Protein AF-A0A7V9PKF0-F1 (afdb_monomer_lite)

pLDDT: mean 88.02, std 7.35, range [61.41, 94.12]

Sequence (61 aa):
GEVAYEAWRRQFRGKAPDAPLAVGRDIQGISGATISVNAVTTAVRRTMGDFSRWRQRGLLR

Structure (mmCIF, N/CA/C/O backbone):
data_AF-A0A7V9PKF0-F1
#
_entry.id   AF-A0A7V9PKF0-F1
#
loop_
_atom_site.group_PDB
_atom_site.id
_atom_site.type_symbol
_atom_site.label_atom_id
_atom_site.label_alt_id
_atom_site.label_comp_id
_atom_site.label_asym_id
_atom_site.label_entity_id
_atom_site.label_seq_id
_atom_site.pdbx_PDB_ins_code
_atom_site.Cartn_x
_atom_site.Cartn_y
_atom_site.Cartn_z
_atom_site.occupancy
_atom_site.B_iso_or_equiv
_atom_site.auth_seq_id
_atom_site.auth_comp_id
_atom_site.auth_asym_id
_atom_site.auth_atom_id
_atom_site.pdbx_PDB_model_num
ATOM 1 N N . GLY A 1 1 ? 2.151 -1.520 14.644 1.00 61.41 1 GLY A N 1
ATOM 2 C CA . GLY A 1 1 ? 1.081 -0.938 13.809 1.00 61.41 1 GLY A CA 1
ATOM 3 C C . GLY A 1 1 ? 0.387 -2.044 13.046 1.00 61.41 1 GLY A C 1
ATOM 4 O O . GLY A 1 1 ? 1.068 -2.950 12.585 1.00 61.41 1 GLY A O 1
ATOM 5 N N . GLU A 1 2 ? -0.937 -2.005 12.931 1.00 69.12 2 GLU A N 1
ATOM 6 C CA . GLU A 1 2 ? -1.735 -3.148 12.459 1.00 69.12 2 GLU A CA 1
ATOM 7 C C . GLU A 1 2 ? -1.464 -3.561 11.000 1.00 69.12 2 GLU A C 1
ATOM 9 O O . GLU A 1 2 ? -1.546 -4.735 10.654 1.00 69.12 2 GLU A O 1
ATOM 14 N N . VAL A 1 3 ? -1.003 -2.641 10.151 1.00 66.38 3 VAL A N 1
ATOM 15 C CA . VAL A 1 3 ? -0.536 -2.952 8.784 1.00 66.38 3 VAL A CA 1
ATOM 16 C C . VAL A 1 3 ? 0.708 -3.860 8.738 1.00 66.38 3 VAL A C 1
ATOM 18 O O . VAL A 1 3 ? 1.020 -4.432 7.694 1.00 66.38 3 VAL A O 1
ATOM 21 N N . ALA A 1 4 ? 1.423 -4.034 9.858 1.00 73.81 4 ALA A N 1
ATOM 22 C CA . ALA A 1 4 ? 2.547 -4.965 9.965 1.00 73.81 4 ALA A CA 1
ATOM 23 C C . ALA A 1 4 ? 2.097 -6.418 10.215 1.00 73.81 4 ALA A C 1
ATOM 25 O O . ALA A 1 4 ? 2.898 -7.341 10.015 1.00 73.81 4 ALA A O 1
ATOM 26 N N . TYR A 1 5 ? 0.829 -6.650 10.591 1.00 79.81 5 TYR A N 1
ATOM 27 C CA . TYR A 1 5 ? 0.310 -8.001 10.796 1.00 79.81 5 TYR A CA 1
ATOM 28 C C . TYR A 1 5 ? 0.421 -8.819 9.514 1.00 79.81 5 TYR A C 1
ATOM 30 O O . TYR A 1 5 ? 0.027 -8.401 8.423 1.00 79.81 5 TYR A O 1
ATOM 38 N N . GLU A 1 6 ? 0.990 -10.013 9.651 1.00 78.38 6 GLU A N 1
ATOM 39 C CA . GLU A 1 6 ? 1.265 -10.877 8.511 1.00 78.38 6 GLU A CA 1
ATOM 40 C C . GLU A 1 6 ? -0.018 -11.280 7.777 1.00 78.38 6 GLU A C 1
ATOM 42 O O . GLU A 1 6 ? -0.046 -11.277 6.549 1.00 78.38 6 GLU A O 1
ATOM 47 N N . ALA A 1 7 ? -1.096 -11.551 8.521 1.00 84.25 7 ALA A N 1
ATOM 48 C CA . ALA A 1 7 ? -2.390 -11.932 7.964 1.00 84.25 7 ALA A CA 1
ATOM 49 C C . ALA A 1 7 ? -2.928 -10.890 6.971 1.00 84.25 7 ALA A C 1
ATOM 51 O O . ALA A 1 7 ? -3.354 -11.250 5.876 1.00 84.25 7 ALA A O 1
ATOM 52 N N . TRP A 1 8 ? -2.826 -9.599 7.300 1.00 88.81 8 TRP A N 1
ATOM 53 C CA . TRP A 1 8 ? -3.263 -8.531 6.405 1.00 88.81 8 TRP A CA 1
ATOM 54 C C . TRP A 1 8 ? -2.349 -8.400 5.177 1.00 88.81 8 TRP A C 1
ATOM 56 O O . TRP A 1 8 ? -2.839 -8.292 4.052 1.00 88.81 8 TRP A O 1
ATOM 66 N N . ARG A 1 9 ? -1.022 -8.495 5.362 1.00 89.06 9 ARG A N 1
ATOM 67 C CA . ARG A 1 9 ? -0.031 -8.395 4.271 1.00 89.06 9 ARG A CA 1
ATOM 68 C C . ARG A 1 9 ? -0.119 -9.533 3.252 1.00 89.06 9 ARG A C 1
ATOM 70 O O . ARG A 1 9 ? 0.279 -9.361 2.101 1.00 89.06 9 ARG A O 1
ATOM 77 N N . ARG A 1 10 ? -0.641 -10.699 3.642 1.00 92.19 10 ARG A N 1
ATOM 78 C CA . ARG A 1 10 ? -0.817 -11.843 2.732 1.00 92.19 10 ARG A CA 1
ATOM 79 C C . ARG A 1 10 ? -1.740 -11.529 1.551 1.00 92.19 10 ARG A C 1
ATOM 81 O O . ARG A 1 10 ? -1.554 -12.121 0.496 1.00 92.19 10 ARG A O 1
ATOM 88 N N . GLN A 1 11 ? -2.641 -10.555 1.682 1.00 92.50 11 GLN A N 1
ATOM 89 C CA . GLN A 1 11 ? -3.570 -10.144 0.620 1.00 92.50 11 GLN A CA 1
ATOM 90 C C . GLN A 1 11 ? -2.882 -9.580 -0.634 1.00 92.50 11 GLN A C 1
ATOM 92 O O . GLN A 1 11 ? -3.449 -9.625 -1.724 1.00 92.50 11 GLN A O 1
ATOM 97 N N . PHE A 1 12 ? -1.657 -9.065 -0.493 1.00 91.38 12 PHE A N 1
ATOM 98 C CA . PHE A 1 12 ? -0.872 -8.539 -1.612 1.00 91.38 12 PHE A CA 1
ATOM 99 C C . PHE A 1 12 ? -0.147 -9.635 -2.405 1.00 91.38 12 PHE A C 1
ATOM 101 O O . PHE A 1 12 ? 0.307 -9.387 -3.521 1.00 91.38 12 PHE A O 1
ATOM 108 N N . ARG A 1 13 ? -0.004 -10.846 -1.849 1.00 90.31 13 ARG A N 1
ATOM 109 C CA . ARG A 1 13 ? 0.724 -11.938 -2.509 1.00 90.31 13 ARG A CA 1
ATOM 110 C C . ARG A 1 13 ? -0.059 -12.442 -3.723 1.00 90.31 13 ARG A C 1
ATOM 112 O O . ARG A 1 13 ? -1.272 -12.600 -3.663 1.00 90.31 13 ARG A O 1
ATOM 119 N N . GLY A 1 14 ? 0.650 -12.697 -4.823 1.00 87.94 14 GLY A N 1
ATOM 120 C CA . GLY A 1 14 ? 0.066 -13.219 -6.065 1.00 87.94 14 GLY A CA 1
ATOM 121 C C . GLY A 1 14 ? -0.736 -12.203 -6.888 1.00 87.94 14 GLY A C 1
ATOM 122 O O . GLY A 1 14 ? -1.188 -12.541 -7.977 1.00 87.94 14 GLY A O 1
ATOM 123 N N . LYS A 1 15 ? -0.900 -10.960 -6.413 1.00 90.69 15 LYS A N 1
ATOM 124 C CA . LYS A 1 15 ? -1.483 -9.881 -7.219 1.00 90.69 15 LYS A CA 1
ATOM 125 C C . LYS A 1 15 ? -0.513 -9.489 -8.334 1.00 90.69 15 LYS A C 1
ATOM 127 O O . LYS A 1 15 ? 0.702 -9.471 -8.132 1.00 90.69 15 LYS A O 1
ATOM 132 N N . ALA A 1 16 ? -1.063 -9.171 -9.503 1.00 87.25 16 ALA A N 1
ATOM 133 C CA . ALA A 1 16 ? -0.269 -8.702 -10.628 1.00 87.25 16 ALA A CA 1
ATOM 134 C C . ALA A 1 16 ? 0.408 -7.354 -10.294 1.00 87.25 16 ALA A C 1
ATOM 136 O O . ALA A 1 16 ? -0.166 -6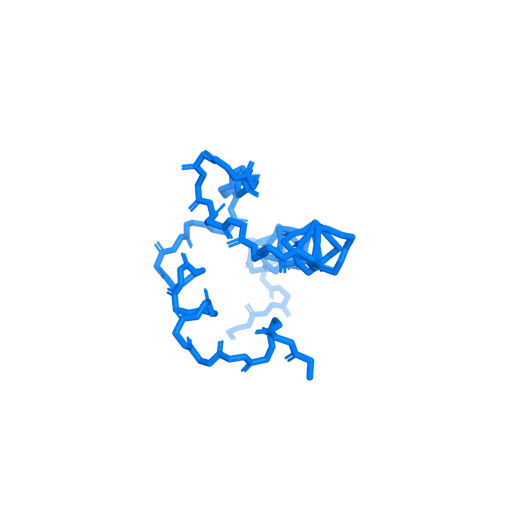.561 -9.540 1.00 87.25 16 ALA A O 1
ATOM 137 N N . PRO A 1 17 ? 1.607 -7.069 -10.835 1.00 83.31 17 PRO A N 1
ATOM 138 C CA . PRO A 1 17 ? 2.329 -5.831 -10.534 1.00 83.31 17 PRO A CA 1
ATOM 139 C C . PRO A 1 17 ? 1.587 -4.541 -10.923 1.00 83.31 17 PRO A C 1
ATOM 141 O O . PRO A 1 17 ? 1.840 -3.483 -10.357 1.00 83.31 17 PRO A O 1
ATOM 144 N N . ASP A 1 18 ? 0.679 -4.635 -11.887 1.00 84.56 18 ASP A N 1
ATOM 145 C CA . ASP A 1 18 ? -0.177 -3.576 -12.422 1.00 84.56 18 ASP A CA 1
ATOM 146 C C . ASP A 1 18 ? -1.612 -3.623 -11.864 1.00 84.56 18 ASP A C 1
ATOM 148 O O . ASP A 1 18 ? -2.483 -2.871 -12.305 1.00 84.5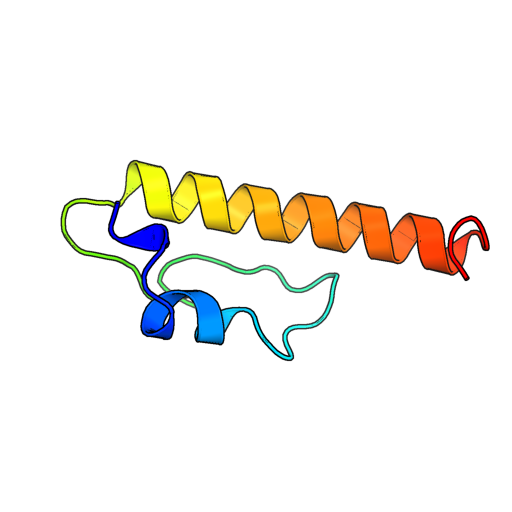6 18 ASP A O 1
ATOM 152 N N . ALA A 1 19 ? -1.875 -4.484 -10.875 1.00 88.25 19 ALA A N 1
ATOM 153 C CA . ALA A 1 19 ? -3.195 -4.603 -10.276 1.00 88.25 19 ALA A CA 1
ATOM 154 C C . ALA A 1 19 ? -3.647 -3.276 -9.621 1.00 88.25 19 ALA A C 1
ATOM 156 O O . ALA A 1 19 ? -2.845 -2.574 -8.997 1.00 88.25 19 ALA A O 1
ATOM 157 N N . PRO A 1 20 ? -4.951 -2.943 -9.679 1.00 87.19 20 PRO A N 1
ATOM 158 C CA . PRO A 1 20 ? -5.477 -1.683 -9.148 1.00 87.19 20 PRO A CA 1
ATOM 159 C C . PRO A 1 20 ? -5.335 -1.537 -7.624 1.00 87.19 20 PRO A C 1
ATOM 161 O O . PRO A 1 20 ? -5.227 -0.404 -7.148 1.00 87.19 20 PRO A O 1
ATOM 164 N N . LEU A 1 21 ? -5.305 -2.656 -6.882 1.00 91.75 21 LEU A N 1
ATOM 165 C CA . LEU A 1 21 ? -5.152 -2.744 -5.420 1.00 91.75 21 LEU A CA 1
ATOM 166 C C . LEU A 1 21 ? -6.032 -1.734 -4.657 1.00 91.75 21 LEU A C 1
ATOM 168 O O . LEU A 1 21 ? -5.537 -0.958 -3.847 1.00 91.75 21 LEU A O 1
ATOM 172 N N . ALA A 1 22 ? -7.340 -1.704 -4.911 1.00 90.69 22 ALA A N 1
ATOM 173 C CA . ALA A 1 22 ? -8.248 -0.801 -4.208 1.00 90.69 22 ALA A CA 1
ATOM 174 C C . ALA A 1 22 ? -8.632 -1.340 -2.816 1.00 90.69 22 ALA A C 1
ATOM 176 O O . ALA A 1 22 ? -9.089 -2.478 -2.676 1.00 90.69 22 ALA A O 1
ATOM 177 N N . VAL A 1 23 ? -8.498 -0.510 -1.775 1.00 91.88 23 VAL A N 1
ATOM 178 C CA . VAL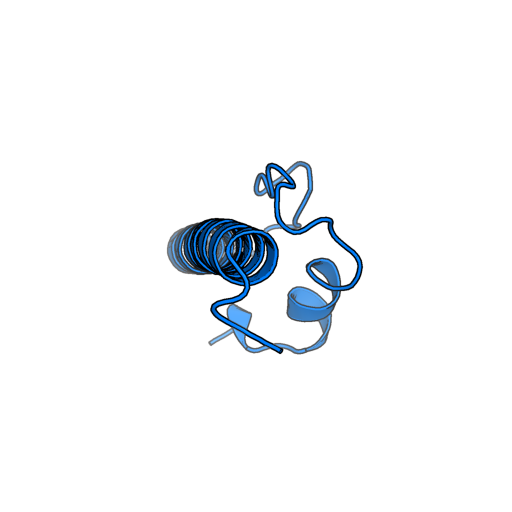 A 1 23 ? -8.970 -0.844 -0.418 1.00 91.88 23 VAL A CA 1
ATOM 179 C C . VAL A 1 23 ? -10.498 -0.970 -0.422 1.00 91.88 23 VAL A C 1
ATOM 181 O O . VAL A 1 23 ? -11.189 -0.145 -1.012 1.00 91.88 23 VAL A O 1
ATOM 184 N N . GLY A 1 24 ? -11.027 -2.013 0.217 1.00 88.94 24 GLY A N 1
ATOM 185 C CA . GLY A 1 24 ? -12.458 -2.338 0.251 1.00 88.94 24 GLY A CA 1
ATOM 186 C C . GLY A 1 24 ? -12.956 -3.150 -0.950 1.00 88.94 24 GLY A C 1
ATOM 187 O O . GLY A 1 24 ? -14.077 -3.646 -0.913 1.00 88.94 24 GLY A O 1
ATOM 188 N N . ARG A 1 25 ? -12.127 -3.333 -1.987 1.00 90.81 25 ARG A N 1
ATOM 189 C CA . ARG A 1 25 ? -12.436 -4.181 -3.150 1.00 90.81 25 ARG A CA 1
ATOM 190 C C . ARG A 1 25 ? -11.416 -5.302 -3.323 1.00 90.81 25 ARG A C 1
A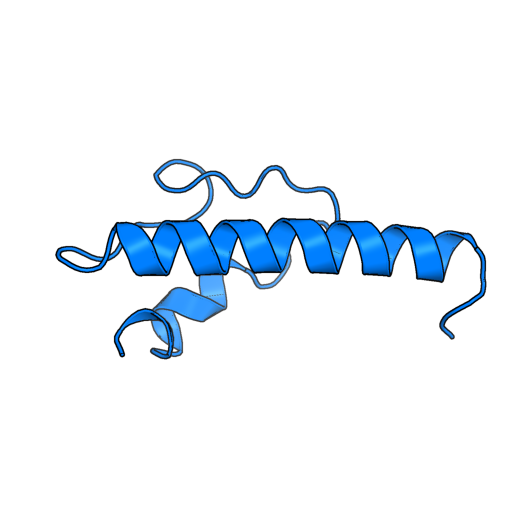TOM 192 O O . ARG A 1 25 ? -11.779 -6.471 -3.313 1.00 90.81 25 ARG A O 1
ATOM 199 N N . ASP A 1 26 ? -10.143 -4.941 -3.450 1.00 91.50 26 ASP A N 1
ATOM 200 C CA . ASP A 1 26 ? -9.037 -5.873 -3.682 1.00 91.50 26 ASP A CA 1
ATOM 201 C C . ASP A 1 26 ? -8.263 -6.205 -2.403 1.00 91.50 26 ASP A C 1
ATOM 203 O O . ASP A 1 26 ? -7.681 -7.287 -2.310 1.00 91.50 26 ASP A O 1
ATOM 207 N N . ILE A 1 27 ? -8.239 -5.264 -1.450 1.00 93.31 27 ILE A N 1
ATOM 208 C CA . ILE A 1 27 ? -7.532 -5.347 -0.167 1.00 93.31 27 ILE A CA 1
ATOM 209 C C . ILE A 1 27 ? -8.498 -4.967 0.955 1.00 93.31 27 ILE A C 1
ATOM 211 O O . ILE A 1 27 ? -9.114 -3.904 0.919 1.00 93.31 27 ILE A O 1
ATOM 215 N N . GLN A 1 28 ? -8.625 -5.812 1.972 1.00 92.56 28 GLN A N 1
ATOM 216 C CA . GLN A 1 28 ? -9.465 -5.542 3.136 1.00 92.56 28 GLN A CA 1
ATOM 217 C C . GLN A 1 28 ? -8.907 -4.387 3.973 1.00 92.56 28 GLN A C 1
ATOM 219 O O . GLN A 1 28 ? -7.692 -4.237 4.128 1.00 92.56 28 GLN A O 1
ATOM 224 N N . GLY A 1 29 ? -9.807 -3.576 4.526 1.00 90.75 29 GLY A N 1
ATOM 225 C CA . GLY A 1 29 ? -9.464 -2.527 5.483 1.00 90.75 29 GLY A CA 1
ATOM 226 C C . GLY A 1 29 ? -9.038 -3.082 6.845 1.00 90.75 29 GLY A C 1
ATOM 227 O O . GLY A 1 29 ? -9.223 -4.260 7.140 1.00 90.75 29 GLY A O 1
ATOM 228 N N . ILE A 1 30 ? -8.501 -2.205 7.690 1.00 89.88 30 ILE A N 1
ATOM 229 C CA . ILE A 1 30 ? -8.317 -2.451 9.124 1.00 89.88 30 ILE A CA 1
ATOM 230 C C . ILE A 1 30 ? -9.063 -1.332 9.848 1.00 89.88 30 ILE A C 1
ATOM 232 O O . ILE A 1 30 ? -8.835 -0.152 9.561 1.00 89.88 30 ILE A O 1
ATOM 236 N N . SER A 1 31 ? -9.978 -1.702 10.744 1.00 88.62 31 SER A N 1
ATOM 237 C CA . SER A 1 31 ? -10.750 -0.737 11.532 1.00 88.62 31 SER A CA 1
ATOM 238 C C . SER A 1 31 ? -9.811 0.155 12.347 1.00 88.62 31 SER A C 1
ATOM 240 O O . SER A 1 31 ? -8.836 -0.332 12.903 1.00 88.62 31 SER A O 1
ATOM 242 N N . GLY A 1 32 ? -10.058 1.465 12.382 1.00 89.75 32 GLY A N 1
ATOM 243 C CA . GLY A 1 32 ? -9.195 2.423 13.091 1.00 89.75 32 GLY A CA 1
ATOM 244 C C . GLY A 1 32 ? -7.861 2.753 12.402 1.00 89.75 32 GLY A C 1
ATOM 245 O O . GLY A 1 32 ? -7.206 3.714 12.794 1.00 89.75 32 GLY A O 1
ATOM 246 N N . ALA A 1 33 ? -7.483 2.048 11.330 1.00 91.12 33 ALA A N 1
ATOM 247 C CA . ALA A 1 33 ? -6.215 2.249 10.620 1.00 91.12 33 ALA A CA 1
ATOM 248 C C . ALA A 1 33 ? -6.397 2.642 9.141 1.00 91.12 33 ALA A C 1
ATOM 250 O O . ALA A 1 33 ? -5.509 2.418 8.315 1.00 91.12 33 ALA A O 1
ATOM 251 N N . THR A 1 34 ? -7.527 3.267 8.791 1.00 90.62 34 THR A N 1
ATOM 252 C CA . THR A 1 34 ? -7.882 3.664 7.415 1.00 90.62 34 THR A CA 1
ATOM 253 C C . THR A 1 34 ? -6.775 4.452 6.712 1.00 90.62 34 THR A C 1
ATOM 255 O O . THR A 1 34 ? -6.452 4.158 5.560 1.00 90.62 34 THR A O 1
ATOM 258 N N . ILE A 1 35 ? -6.157 5.426 7.391 1.00 91.12 35 ILE A N 1
ATOM 259 C CA . ILE A 1 35 ? -5.082 6.250 6.811 1.00 91.12 35 ILE A CA 1
ATOM 260 C C . ILE A 1 35 ? -3.870 5.376 6.467 1.00 91.12 35 ILE A C 1
ATOM 262 O O . ILE A 1 35 ? -3.385 5.397 5.335 1.00 91.12 35 ILE A O 1
ATOM 266 N N . SER A 1 36 ? -3.411 4.556 7.416 1.00 91.56 36 SER A N 1
ATOM 267 C CA . SER A 1 36 ? -2.253 3.679 7.228 1.00 91.56 36 SER A CA 1
ATOM 268 C C . SER A 1 36 ? -2.498 2.620 6.153 1.00 91.56 36 SER A C 1
ATOM 270 O O . SER A 1 36 ? -1.623 2.374 5.327 1.00 91.56 36 SER A O 1
ATOM 272 N N . VAL A 1 37 ? -3.692 2.023 6.120 1.00 93.62 37 VAL A N 1
ATOM 273 C CA . VAL A 1 37 ? -4.071 1.017 5.119 1.00 93.62 37 VAL A CA 1
ATOM 274 C C . VAL A 1 37 ? -4.043 1.602 3.711 1.00 93.62 37 VAL A C 1
ATOM 276 O O . VAL A 1 37 ? -3.452 1.001 2.811 1.00 93.62 37 VAL A O 1
ATOM 279 N N . ASN A 1 38 ? -4.623 2.787 3.513 1.00 92.75 38 ASN A N 1
ATOM 280 C CA . ASN A 1 38 ? -4.602 3.450 2.211 1.00 92.75 38 ASN A CA 1
ATOM 281 C C . ASN A 1 38 ? -3.182 3.851 1.794 1.00 92.75 38 ASN A C 1
ATOM 283 O O . ASN A 1 38 ? -2.808 3.660 0.633 1.00 92.75 38 ASN A O 1
ATOM 287 N N . ALA A 1 39 ? -2.371 4.348 2.733 1.00 94.12 39 ALA A N 1
ATOM 288 C CA . ALA A 1 39 ? -0.984 4.722 2.474 1.00 94.12 39 ALA A CA 1
ATOM 289 C C . ALA A 1 39 ? -0.140 3.517 2.029 1.00 94.12 39 ALA A C 1
ATOM 291 O O . ALA A 1 39 ? 0.504 3.569 0.981 1.00 94.12 39 ALA A O 1
ATOM 292 N N . VAL A 1 40 ? -0.193 2.409 2.776 1.00 93.00 40 VAL A N 1
ATOM 293 C CA . VAL A 1 40 ? 0.562 1.189 2.449 1.00 93.00 40 VAL A CA 1
ATOM 294 C C . VAL A 1 40 ? 0.084 0.590 1.131 1.00 93.00 40 VAL A C 1
ATOM 296 O O . VAL A 1 40 ? 0.902 0.272 0.273 1.00 93.00 40 VAL A O 1
ATOM 299 N N . THR A 1 41 ? -1.230 0.493 0.925 1.00 93.75 41 THR A N 1
ATOM 300 C CA . THR A 1 41 ? -1.795 -0.064 -0.312 1.00 93.75 41 THR A CA 1
ATOM 301 C C . THR A 1 41 ? -1.374 0.754 -1.538 1.00 93.75 41 THR A C 1
ATOM 303 O O . THR A 1 41 ? -0.948 0.197 -2.551 1.00 93.75 41 THR A O 1
ATOM 306 N N . THR A 1 42 ? -1.401 2.086 -1.426 1.00 93.88 42 THR A N 1
ATOM 307 C CA . THR A 1 42 ? -0.938 2.988 -2.489 1.00 93.88 42 THR A CA 1
ATOM 308 C C . THR A 1 42 ? 0.558 2.834 -2.756 1.00 93.88 42 THR A C 1
ATOM 310 O O . THR A 1 42 ? 0.966 2.819 -3.920 1.00 93.88 42 THR A O 1
ATOM 313 N N . ALA A 1 43 ? 1.373 2.714 -1.704 1.00 93.62 43 ALA A N 1
ATOM 314 C CA . ALA A 1 43 ? 2.813 2.513 -1.831 1.00 93.62 43 ALA A CA 1
ATOM 315 C C . ALA A 1 43 ? 3.128 1.201 -2.560 1.00 93.62 43 ALA A C 1
ATOM 317 O O . ALA A 1 43 ? 3.854 1.225 -3.549 1.00 93.62 43 ALA A O 1
ATOM 318 N N . VAL A 1 44 ? 2.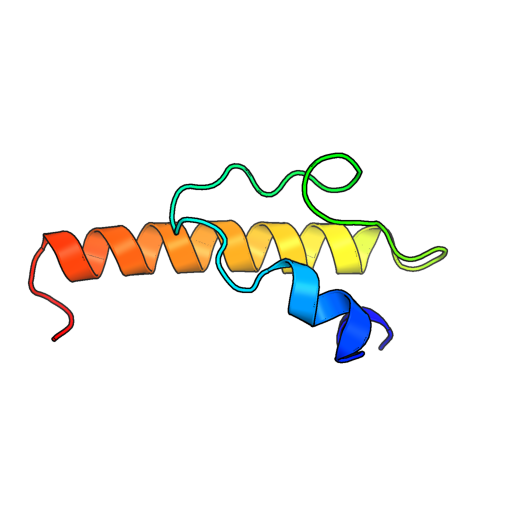505 0.086 -2.153 1.00 93.44 44 VAL A N 1
ATOM 319 C CA . VAL A 1 44 ? 2.687 -1.224 -2.801 1.00 93.44 44 VAL A CA 1
ATOM 320 C C . VAL A 1 44 ? 2.350 -1.150 -4.287 1.00 93.44 44 VAL A C 1
ATOM 322 O O . VAL A 1 44 ? 3.149 -1.586 -5.112 1.00 93.44 44 VAL A O 1
ATOM 325 N N . ARG A 1 45 ? 1.211 -0.544 -4.644 1.00 93.00 45 ARG A N 1
ATOM 326 C CA . ARG A 1 45 ? 0.804 -0.381 -6.046 1.00 93.00 45 ARG A CA 1
ATOM 327 C C . ARG A 1 45 ? 1.844 0.380 -6.869 1.00 93.00 45 ARG A C 1
ATOM 329 O O . ARG A 1 45 ? 2.187 -0.046 -7.966 1.00 93.00 45 ARG A O 1
ATOM 336 N N . ARG A 1 46 ? 2.350 1.502 -6.348 1.00 93.25 46 ARG A N 1
ATOM 337 C CA . ARG A 1 46 ? 3.357 2.320 -7.045 1.00 93.25 46 ARG A CA 1
ATOM 338 C C . ARG A 1 46 ? 4.669 1.561 -7.211 1.00 93.25 46 ARG A C 1
ATOM 340 O O . ARG A 1 46 ? 5.163 1.451 -8.325 1.00 93.25 46 ARG A O 1
ATOM 347 N N . THR A 1 47 ? 5.176 0.973 -6.128 1.00 93.19 47 THR A N 1
ATOM 348 C CA . THR A 1 47 ? 6.427 0.208 -6.148 1.00 93.19 47 THR A CA 1
ATOM 349 C C . THR A 1 47 ? 6.355 -0.981 -7.102 1.00 93.19 47 THR A C 1
ATOM 351 O O . THR A 1 47 ? 7.315 -1.236 -7.820 1.00 93.19 47 THR A O 1
ATOM 354 N N . MET A 1 48 ? 5.227 -1.694 -7.152 1.00 91.56 48 MET A N 1
ATOM 355 C CA . MET A 1 48 ? 5.045 -2.812 -8.082 1.00 91.56 48 MET A CA 1
ATOM 356 C C . MET A 1 48 ? 4.955 -2.353 -9.541 1.00 91.56 48 MET A C 1
ATOM 358 O O . MET A 1 48 ? 5.547 -2.990 -10.414 1.00 91.56 48 MET A O 1
ATOM 362 N N . GLY A 1 49 ? 4.297 -1.221 -9.803 1.00 90.81 49 GLY A N 1
ATOM 363 C CA . GLY A 1 49 ? 4.280 -0.601 -11.127 1.00 90.81 49 GLY A CA 1
ATOM 364 C C . GLY A 1 49 ? 5.682 -0.202 -11.599 1.00 90.81 49 GLY A C 1
ATOM 365 O O . GLY A 1 49 ? 6.087 -0.554 -12.709 1.00 90.81 49 GLY A O 1
ATOM 366 N N . ASP A 1 50 ? 6.458 0.455 -10.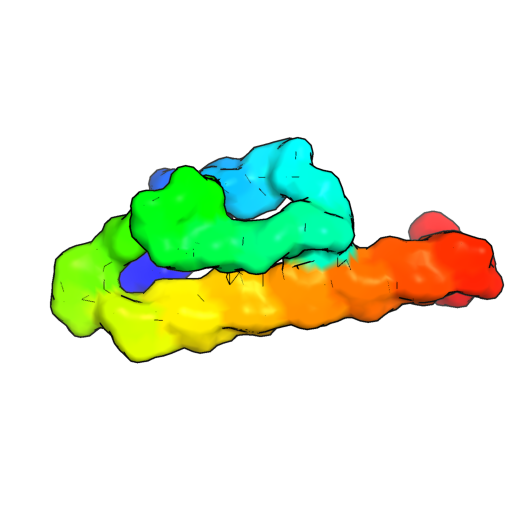734 1.00 91.56 50 ASP A N 1
ATOM 367 C CA . ASP A 1 50 ? 7.847 0.829 -11.022 1.00 91.56 50 ASP A CA 1
ATOM 368 C C . ASP A 1 50 ? 8.731 -0.405 -11.231 1.00 91.56 50 ASP A C 1
ATOM 370 O O . ASP A 1 50 ? 9.476 -0.477 -12.209 1.00 91.56 50 ASP A O 1
ATOM 374 N N . PHE A 1 51 ? 8.591 -1.420 -10.375 1.00 90.06 51 PHE A N 1
ATOM 375 C CA . PHE A 1 51 ? 9.308 -2.688 -10.500 1.00 90.06 51 PHE A CA 1
ATOM 376 C C . PHE A 1 51 ? 9.013 -3.386 -11.832 1.00 90.06 51 PHE A C 1
ATOM 378 O O . PHE A 1 51 ? 9.938 -3.808 -12.527 1.00 90.06 51 PHE A O 1
ATOM 385 N N . SER A 1 52 ? 7.737 -3.471 -12.222 1.00 89.38 52 SER A N 1
ATOM 386 C CA . SER A 1 52 ? 7.323 -4.039 -13.510 1.00 89.38 52 SER A CA 1
ATOM 387 C C . SER A 1 52 ? 7.958 -3.285 -14.675 1.00 89.38 52 SER A C 1
ATOM 389 O O . SER A 1 52 ? 8.547 -3.892 -15.571 1.00 89.38 52 SER A O 1
ATOM 391 N N . ARG A 1 53 ? 7.938 -1.949 -14.619 1.00 90.12 53 ARG A N 1
ATOM 392 C CA . ARG A 1 53 ? 8.560 -1.089 -15.627 1.00 90.12 53 ARG A CA 1
ATOM 393 C C . ARG A 1 53 ? 10.073 -1.292 -15.706 1.00 90.12 53 ARG A C 1
ATOM 395 O O . ARG A 1 53 ? 10.626 -1.335 -16.803 1.00 90.12 53 ARG A O 1
ATOM 402 N N . TRP A 1 54 ? 10.762 -1.407 -14.575 1.00 91.56 54 TRP A N 1
ATOM 403 C CA . TRP A 1 54 ? 12.206 -1.651 -14.549 1.00 91.56 54 TRP A CA 1
ATOM 404 C C . TRP A 1 54 ? 12.563 -3.035 -15.090 1.00 91.56 54 TRP A C 1
ATOM 406 O O . TRP A 1 54 ? 13.503 -3.146 -15.878 1.00 91.56 54 TRP A O 1
ATOM 416 N N . ARG A 1 55 ? 11.773 -4.062 -14.753 1.00 89.00 55 ARG A N 1
ATOM 417 C CA . ARG A 1 55 ? 11.925 -5.412 -15.307 1.00 89.00 55 ARG A CA 1
ATOM 418 C C . ARG A 1 55 ? 11.740 -5.415 -16.827 1.00 89.00 55 ARG A C 1
ATOM 420 O O . ARG A 1 55 ? 12.585 -5.949 -17.534 1.00 89.00 55 ARG A O 1
ATOM 427 N N . GLN A 1 56 ? 10.687 -4.778 -17.344 1.00 87.81 56 GLN A N 1
ATOM 428 C CA . GLN A 1 56 ? 10.432 -4.689 -18.793 1.00 87.81 56 GLN A CA 1
ATOM 429 C C . GLN A 1 56 ? 11.562 -3.983 -19.555 1.00 87.81 56 GLN A C 1
ATOM 431 O O . GLN A 1 56 ? 11.829 -4.300 -20.709 1.00 87.81 56 GLN A O 1
ATOM 436 N N . ARG A 1 57 ? 12.251 -3.040 -18.904 1.00 90.69 57 ARG A N 1
ATOM 437 C CA . ARG A 1 57 ? 13.393 -2.310 -19.471 1.00 90.69 57 ARG A CA 1
ATOM 438 C C . ARG A 1 57 ? 14.734 -3.039 -19.316 1.00 90.69 57 ARG A C 1
ATOM 440 O O . ARG A 1 57 ? 15.753 -2.478 -19.706 1.00 90.69 57 ARG A O 1
ATOM 447 N N . GLY A 1 58 ? 14.758 -4.235 -18.721 1.00 89.69 58 GLY A N 1
ATOM 448 C CA . GLY A 1 58 ? 15.985 -4.999 -18.467 1.00 89.69 58 GLY A CA 1
ATOM 449 C C . GLY A 1 58 ? 16.904 -4.391 -17.399 1.00 89.69 58 GLY A C 1
ATOM 450 O O . GLY A 1 58 ? 18.075 -4.751 -17.326 1.00 89.69 58 GLY A O 1
ATOM 451 N N . LEU A 1 59 ? 16.391 -3.465 -16.578 1.00 87.81 59 LEU A N 1
ATOM 452 C CA . LEU A 1 59 ? 17.149 -2.800 -15.507 1.00 87.81 59 LEU A CA 1
ATOM 453 C C . LEU A 1 59 ? 17.243 -3.652 -14.233 1.00 87.81 59 LEU A C 1
ATOM 455 O O . LEU A 1 59 ? 18.065 -3.375 -13.365 1.00 87.81 59 LEU A O 1
ATOM 459 N N . LEU A 1 60 ? 16.398 -4.678 -14.123 1.00 77.25 60 LEU A N 1
ATOM 460 C CA . LEU A 1 60 ? 16.399 -5.665 -13.051 1.00 77.25 60 LEU A CA 1
ATOM 461 C C . LEU A 1 60 ? 16.436 -7.059 -13.681 1.00 77.25 60 LEU A C 1
ATOM 463 O O . LEU A 1 60 ? 15.645 -7.332 -14.588 1.00 77.25 60 LEU A O 1
ATOM 467 N N . ARG A 1 61 ? 17.363 -7.900 -13.215 1.00 63.03 61 ARG A N 1
ATOM 468 C CA . ARG A 1 61 ? 17.466 -9.319 -13.582 1.00 63.03 61 ARG A CA 1
ATOM 469 C C . ARG A 1 61 ? 16.731 -10.180 -12.566 1.00 63.03 61 ARG A C 1
ATOM 471 O O . ARG A 1 61 ? 16.857 -9.874 -11.360 1.00 63.03 61 ARG A O 1
#

Radius of gyration: 12.68 Å; chains: 1; bounding box: 30×20×33 Å

Secondary structure (DSSP, 8-state):
-GGG-HHHHGGGTT--TT----BTTTB---TT-HHHHHHHHHHHHHHHHHHHHHHHTTS--

Foldseek 3Di:
DCCPDPVQVCLLPPDQLQDPQDDPPSGDDDPPCNVVSVVVSVVSNVVSVVVVVCVVVVVDD